Protein AF-N9MRH5-F1 (afdb_monomer)

Solvent-accessible surface area (backbone atoms only — not comparable to full-atom values): 7803 Å² total; per-residue (Å²): 132,83,89,49,40,86,80,66,67,34,73,56,88,46,48,65,59,28,62,75,56,42,43,81,44,76,80,53,96,90,40,71,46,80,38,64,43,68,59,41,46,47,48,41,29,52,35,47,44,67,45,66,67,60,61,74,88,74,32,66,39,55,54,52,47,53,48,48,46,63,72,39,88,61,49,63,61,53,35,68,70,40,58,68,67,59,35,54,48,49,20,52,51,50,48,55,51,70,65,40,91,58,34,67,59,47,44,57,74,74,29,61,97,75,43,42,62,56,29,51,52,45,49,50,49,47,49,65,57,70,75,76,79,128

Foldseek 3Di:
DDQDCVVLQFHQPLVVVQVVPWDWDDPDPRDIDTHGQPLSLLSRLLRSCVRVVDDPLPRPSLLVNLCCLQPPPCNLVSLLPDDPVSLVSLLVSLVVCCVDPCNVVSLDVNQPPPSSVSSVVSSVSSNVSPPDPD

Secondary structure (DSSP, 8-state):
----HHHHSS--TTHHHHHHTPEEEEEETTEEEEE--HHHHHHHHHHHHHHHT--GGG-HHHHHHHHHHHH-TTHHHHHHHS-HHHHHHHHHHHHHHHTSTTHHHHHHHH--TTTHHHHHHHHHHHHHT-----

Nearest PDB structures (foldseek):
  6ez4-assembly1_A  TM=4.753E-01  e=3.819E+00  Homo sapiens
  3qky-assembly1_A  TM=4.263E-01  e=3.442E+00  Rhodothermus marinus DSM 4252
  5efr-assembly1_A  TM=2.069E-01  e=3.819E+00  Rhodothermus marinus

Radius of gyration: 15.32 Å; Cα contacts (8 Å, |Δi|>4): 138; chains: 1; bounding box: 36×32×37 Å

pLDDT: mean 87.8, std 11.97, range [37.31, 98.0]

Sequence (134 aa):
MPTDEKILGFSNSWYLEAYKKKVEYKLGNNLIINTLMPEYFLATKFEAFHGRKEDPLYSKDLEDIITICLGRSALVEEVYNAPKELKDYLSDQFKKLTELTDFEIIMEDQCRFGSRERALQVIQAIIKQWPKAY

Mean predicted aligned error: 5.59 Å

Structure (mmCIF, N/CA/C/O backbone):
data_AF-N9MRH5-F1
#
_entry.id   AF-N9MRH5-F1
#
loop_
_atom_site.group_PDB
_atom_site.id
_atom_site.type_symbol
_atom_site.label_atom_id
_atom_site.label_alt_id
_atom_site.label_comp_id
_atom_site.label_asym_id
_atom_site.label_entity_id
_atom_site.label_seq_id
_atom_site.pdbx_PDB_ins_code
_atom_site.Cartn_x
_atom_site.Cartn_y
_atom_site.Cartn_z
_atom_site.occupancy
_atom_site.B_iso_or_equiv
_atom_site.auth_seq_id
_atom_site.auth_comp_id
_atom_site.auth_asym_id
_atom_site.auth_atom_id
_atom_site.pdbx_PDB_model_num
ATOM 1 N N . MET A 1 1 ? -0.502 -6.633 14.171 1.00 56.81 1 MET A N 1
ATOM 2 C CA . MET A 1 1 ? 0.959 -6.607 13.960 1.00 56.81 1 MET A CA 1
ATOM 3 C C . MET A 1 1 ? 1.605 -5.841 15.115 1.00 56.81 1 MET A C 1
ATOM 5 O O . MET A 1 1 ? 0.966 -4.906 15.598 1.00 56.81 1 MET A O 1
ATOM 9 N N . PRO A 1 2 ? 2.783 -6.256 15.616 1.00 60.00 2 PRO A N 1
ATOM 10 C CA . PRO A 1 2 ? 3.542 -5.484 16.605 1.00 60.00 2 PRO A CA 1
ATOM 11 C C . PRO A 1 2 ? 3.899 -4.099 16.049 1.00 60.00 2 PRO A C 1
ATOM 13 O O . PRO A 1 2 ? 4.130 -3.968 14.854 1.00 60.00 2 PRO A O 1
ATOM 16 N N . THR A 1 3 ? 3.909 -3.077 16.904 1.00 58.41 3 THR A N 1
ATOM 17 C CA . THR A 1 3 ? 4.238 -1.681 16.543 1.00 58.41 3 THR A CA 1
ATOM 18 C C . THR A 1 3 ? 5.691 -1.316 16.824 1.00 58.41 3 THR A C 1
ATOM 20 O O . THR A 1 3 ? 6.107 -0.198 16.547 1.00 58.41 3 THR A O 1
ATOM 23 N N . ASP A 1 4 ? 6.440 -2.221 17.449 1.00 64.94 4 ASP A N 1
ATOM 24 C CA . ASP A 1 4 ? 7.836 -1.998 17.798 1.00 64.94 4 ASP A CA 1
ATOM 25 C C . ASP A 1 4 ? 8.713 -2.293 16.576 1.00 64.94 4 ASP A C 1
ATOM 27 O O . ASP A 1 4 ? 8.740 -3.420 16.072 1.00 64.94 4 ASP A O 1
ATOM 31 N N . GLU A 1 5 ? 9.438 -1.278 16.113 1.00 65.50 5 GLU A N 1
ATOM 32 C CA . GLU A 1 5 ? 10.375 -1.369 14.991 1.00 65.50 5 GLU A CA 1
ATOM 33 C C . GLU A 1 5 ? 11.438 -2.450 15.215 1.00 65.50 5 GLU A C 1
ATOM 35 O O . GLU A 1 5 ? 11.875 -3.090 14.262 1.00 65.50 5 GLU A O 1
ATOM 40 N N . LYS A 1 6 ? 11.813 -2.727 16.473 1.00 62.16 6 LYS A N 1
ATOM 41 C CA . LYS A 1 6 ? 12.761 -3.798 16.815 1.00 62.16 6 LYS A CA 1
ATOM 42 C C . LYS A 1 6 ? 12.182 -5.189 16.585 1.00 62.16 6 LYS A C 1
ATOM 44 O O . LYS A 1 6 ? 12.938 -6.127 16.361 1.00 62.16 6 LYS A O 1
ATOM 49 N N . ILE A 1 7 ? 10.857 -5.324 16.655 1.00 69.31 7 ILE A N 1
ATOM 50 C CA . ILE A 1 7 ? 10.148 -6.578 16.382 1.00 69.31 7 ILE A CA 1
ATOM 51 C C . ILE A 1 7 ? 9.864 -6.710 14.881 1.00 69.31 7 ILE A C 1
ATOM 53 O O . ILE A 1 7 ? 9.915 -7.813 14.345 1.00 69.31 7 ILE A O 1
ATOM 57 N N . LEU A 1 8 ? 9.573 -5.599 14.197 1.00 65.25 8 LEU A N 1
ATOM 58 C CA . LEU A 1 8 ? 9.299 -5.585 12.758 1.00 65.25 8 LEU A CA 1
ATOM 59 C C . LEU A 1 8 ? 10.567 -5.662 11.893 1.00 65.25 8 LEU A C 1
ATOM 61 O O . LEU A 1 8 ? 10.502 -6.173 10.779 1.00 65.25 8 LEU A O 1
ATOM 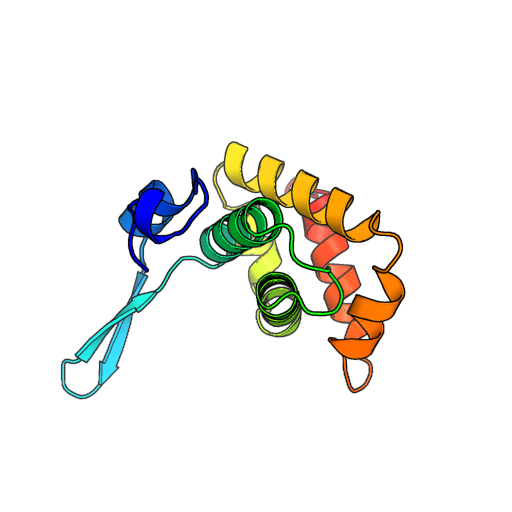65 N N . GLY A 1 9 ? 11.703 -5.161 12.387 1.00 64.56 9 GLY A N 1
ATOM 66 C CA . GLY A 1 9 ? 12.946 -5.026 11.622 1.00 64.56 9 GLY A CA 1
ATOM 67 C C . GLY A 1 9 ? 12.964 -3.829 10.661 1.00 64.56 9 GLY A C 1
ATOM 68 O O . GLY A 1 9 ? 13.918 -3.682 9.902 1.00 64.56 9 GLY A O 1
ATOM 69 N N . PHE A 1 10 ? 11.931 -2.978 10.683 1.00 65.50 10 PHE A N 1
ATOM 70 C CA . PHE A 1 10 ? 11.804 -1.763 9.874 1.00 65.50 10 PHE A CA 1
ATOM 71 C C . PHE A 1 10 ? 10.875 -0.738 10.546 1.00 65.50 10 PHE A C 1
ATOM 73 O O . PHE A 1 10 ? 10.036 -1.097 11.377 1.00 65.50 10 PHE A O 1
ATOM 80 N N . SER A 1 11 ? 11.017 0.536 10.172 1.00 68.62 11 SER A N 1
ATOM 81 C CA . SER A 1 11 ? 10.138 1.623 10.617 1.00 68.62 11 SER A CA 1
ATOM 82 C C . SER A 1 11 ? 8.837 1.640 9.818 1.00 68.62 11 SER A C 1
ATOM 84 O O . SER A 1 11 ? 8.872 1.498 8.595 1.00 68.62 11 SER A O 1
ATOM 86 N N . ASN A 1 12 ? 7.703 1.857 10.489 1.00 74.88 12 ASN A N 1
ATOM 87 C CA . ASN A 1 12 ? 6.409 2.010 9.826 1.00 74.88 12 ASN A CA 1
ATOM 88 C C . ASN A 1 12 ? 5.681 3.269 10.312 1.00 74.88 12 ASN A C 1
ATOM 90 O O . ASN A 1 12 ? 4.963 3.241 11.317 1.00 74.88 12 ASN A O 1
ATOM 94 N N . SER A 1 13 ? 5.886 4.381 9.608 1.00 79.88 13 SER A N 1
ATOM 95 C CA . SER A 1 13 ? 5.346 5.695 9.970 1.00 79.88 13 SER A CA 1
ATOM 96 C C . SER A 1 13 ? 3.818 5.720 9.903 1.00 79.88 13 SER A C 1
ATOM 98 O O . SER A 1 13 ? 3.167 6.478 10.624 1.00 79.88 13 SER A O 1
ATOM 100 N N . TRP A 1 14 ? 3.226 4.863 9.069 1.00 85.19 14 TRP A N 1
ATOM 101 C CA . TRP A 1 14 ? 1.783 4.836 8.846 1.00 85.19 14 TRP A CA 1
ATOM 102 C C . TRP A 1 14 ? 1.027 3.992 9.867 1.00 85.19 14 TRP A C 1
ATOM 104 O O . TRP A 1 14 ? -0.166 4.217 10.075 1.00 85.19 14 TRP A O 1
ATOM 114 N N . TYR A 1 15 ? 1.694 3.055 10.542 1.00 76.50 15 TYR A N 1
ATOM 115 C CA . TYR A 1 15 ? 1.030 2.070 11.392 1.00 76.50 15 TYR A CA 1
ATOM 116 C C . TYR A 1 15 ? 0.335 2.688 12.613 1.00 76.50 15 TYR A C 1
ATOM 118 O O . TYR A 1 15 ? -0.738 2.230 13.009 1.00 76.50 15 TYR A O 1
ATOM 126 N N . LEU A 1 16 ? 0.903 3.740 13.213 1.00 79.50 16 LEU A N 1
ATOM 127 C CA . LEU A 1 16 ? 0.286 4.403 14.367 1.00 79.50 16 LEU A CA 1
ATOM 128 C C . LEU A 1 16 ? -1.061 5.037 13.993 1.00 79.50 16 LEU A C 1
ATOM 130 O O . LEU A 1 16 ? -2.056 4.863 14.698 1.00 79.50 16 LEU A O 1
ATOM 134 N N . GLU A 1 17 ? -1.104 5.743 12.865 1.00 81.75 17 GLU A N 1
ATOM 135 C CA . GLU A 1 17 ? -2.333 6.343 12.341 1.00 81.75 17 GLU A CA 1
ATOM 136 C C . GLU A 1 17 ? -3.311 5.272 11.844 1.00 81.75 17 GLU A C 1
ATOM 138 O O . GLU A 1 17 ? -4.508 5.349 12.126 1.00 81.75 17 GLU A O 1
ATOM 143 N N . ALA A 1 18 ? -2.798 4.217 11.206 1.00 80.75 18 ALA A N 1
ATOM 144 C CA . ALA A 1 18 ? -3.570 3.051 10.792 1.00 80.75 18 ALA A CA 1
ATOM 145 C C . ALA A 1 18 ? -4.276 2.383 11.986 1.00 80.75 18 ALA A C 1
ATOM 147 O O . ALA A 1 18 ? -5.450 2.025 11.906 1.00 80.75 18 ALA A O 1
ATOM 148 N N . TYR A 1 19 ? -3.583 2.265 13.123 1.00 80.69 19 TYR A N 1
ATOM 149 C CA . TYR A 1 19 ? -4.130 1.695 14.350 1.00 80.69 19 TYR A CA 1
ATOM 150 C C . TYR A 1 19 ? -5.214 2.581 14.975 1.00 80.69 19 TYR A C 1
ATOM 152 O O . TYR A 1 19 ? -6.235 2.065 15.430 1.00 80.69 19 TYR A O 1
ATOM 160 N N . LYS A 1 20 ? -5.035 3.908 14.982 1.00 84.12 20 LYS A N 1
ATOM 161 C CA . LYS A 1 20 ? -6.059 4.845 15.483 1.00 84.12 20 LYS A CA 1
ATOM 162 C C . LYS A 1 20 ? -7.331 4.815 14.638 1.00 84.12 20 LYS A C 1
ATOM 164 O O . LYS A 1 20 ? -8.419 4.971 15.180 1.00 84.12 20 LYS A O 1
ATOM 169 N N . LYS A 1 21 ? -7.189 4.611 13.327 1.00 82.75 21 LYS A N 1
ATOM 170 C CA . LYS A 1 21 ? -8.294 4.582 12.361 1.00 82.75 21 LYS A CA 1
ATOM 171 C C . LYS A 1 21 ? -8.738 3.167 11.983 1.00 82.75 21 LYS A C 1
ATOM 173 O O . LYS A 1 21 ? -9.359 2.973 10.941 1.00 82.75 21 LYS A O 1
ATOM 178 N N . LYS A 1 22 ? -8.407 2.169 12.804 1.00 84.19 22 LYS A N 1
ATOM 179 C CA . LYS A 1 22 ? -8.841 0.787 12.587 1.00 84.19 22 LYS A CA 1
ATOM 180 C C . LYS A 1 22 ? -10.369 0.702 12.525 1.00 84.19 22 LYS A C 1
ATOM 182 O O . LYS A 1 22 ? -11.072 1.388 13.265 1.00 84.19 22 LYS A O 1
ATOM 187 N N . VAL A 1 23 ? -10.870 -0.173 11.665 1.00 85.81 23 VAL A N 1
ATOM 188 C CA . VAL A 1 23 ? -12.298 -0.442 11.500 1.00 85.81 23 VAL A CA 1
ATOM 189 C C . VAL A 1 23 ? -12.637 -1.737 12.222 1.00 85.81 23 VAL A C 1
ATOM 191 O O . VAL A 1 23 ? -12.029 -2.781 11.970 1.00 85.81 23 VAL A O 1
ATOM 194 N N . GLU A 1 24 ? -13.616 -1.672 13.119 1.00 90.31 24 GLU A N 1
ATOM 195 C CA . GLU A 1 24 ? -14.151 -2.851 13.792 1.00 90.31 24 GLU A CA 1
ATOM 196 C C . GLU A 1 24 ? -15.058 -3.641 12.846 1.00 90.31 24 GLU A C 1
ATOM 198 O O . GLU A 1 24 ? -15.997 -3.102 12.258 1.00 90.31 24 GLU A O 1
ATOM 203 N N . TYR A 1 25 ? -14.797 -4.939 12.724 1.00 89.31 25 TYR A N 1
ATOM 204 C CA . TYR A 1 25 ? -15.592 -5.855 11.919 1.00 89.31 25 TYR A CA 1
ATOM 205 C C . TYR A 1 25 ? -16.135 -6.990 12.787 1.00 89.31 25 TYR A C 1
ATOM 207 O O . TYR A 1 25 ? -15.393 -7.644 13.522 1.00 89.31 25 TYR A O 1
ATOM 215 N N . LYS A 1 26 ? -17.448 -7.227 12.711 1.00 92.00 26 LYS A N 1
ATOM 216 C CA . LYS A 1 26 ? -18.140 -8.263 13.489 1.00 92.00 26 LYS A CA 1
ATOM 217 C C . LYS A 1 26 ? -18.176 -9.564 12.691 1.00 92.00 26 LYS A C 1
ATOM 219 O O . LYS A 1 26 ? -18.850 -9.630 11.670 1.00 92.00 26 LYS A O 1
ATOM 224 N N . LEU A 1 27 ? -17.498 -10.602 13.181 1.00 88.19 27 LEU A N 1
ATOM 225 C CA . LEU A 1 27 ? -17.446 -11.927 12.541 1.00 88.19 27 LEU A CA 1
ATOM 226 C C . LEU A 1 27 ? -18.600 -12.862 12.955 1.00 88.19 27 LEU A C 1
ATOM 228 O O . LEU A 1 27 ? -18.685 -13.985 12.467 1.00 88.19 27 LEU A O 1
ATOM 232 N N . G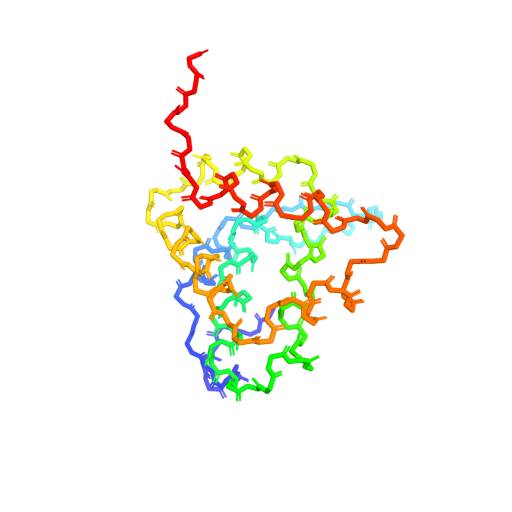LY A 1 28 ? -19.486 -12.414 13.852 1.00 88.06 28 GLY A N 1
ATOM 233 C CA . GLY A 1 28 ? -20.512 -13.247 14.494 1.00 88.06 28 GLY A CA 1
ATOM 234 C C . GLY A 1 28 ? -20.078 -13.734 15.881 1.00 88.06 28 GLY A C 1
ATOM 235 O O . GLY A 1 28 ? -18.941 -13.519 16.288 1.00 88.06 28 GLY A O 1
ATOM 236 N N . ASN A 1 29 ? -20.989 -14.343 16.649 1.00 87.69 29 ASN A N 1
ATOM 237 C CA . ASN A 1 29 ? -20.729 -14.847 18.012 1.00 87.69 29 ASN A CA 1
ATOM 238 C C . ASN A 1 29 ? -20.097 -13.814 18.971 1.00 87.69 29 ASN A C 1
ATOM 240 O O . ASN A 1 29 ? -19.233 -14.155 19.774 1.00 87.69 29 ASN A O 1
ATOM 244 N N . ASN A 1 30 ? -20.498 -12.541 18.865 1.00 89.06 30 ASN A N 1
ATOM 245 C CA . ASN A 1 30 ? -19.897 -11.405 19.583 1.00 89.06 30 ASN A CA 1
ATOM 246 C C . ASN A 1 30 ? -18.380 -11.221 19.364 1.00 89.06 30 ASN A C 1
ATOM 248 O O . ASN A 1 30 ? -17.748 -10.451 20.084 1.00 89.06 30 ASN A O 1
ATOM 252 N N . LEU A 1 31 ? -17.795 -11.869 18.352 1.00 94.06 31 LEU A N 1
ATOM 253 C CA . LEU A 1 31 ? -16.400 -11.687 17.984 1.00 94.06 31 LEU A CA 1
ATOM 254 C C . LEU A 1 31 ? -16.245 -10.431 17.124 1.00 94.06 31 LEU A C 1
ATOM 256 O O . LEU A 1 31 ? -16.833 -10.311 16.043 1.00 94.06 31 LEU A O 1
ATOM 260 N N . ILE A 1 32 ? -15.421 -9.510 17.613 1.00 91.69 32 ILE A N 1
ATOM 261 C CA . ILE A 1 32 ? -15.045 -8.278 16.926 1.00 91.69 32 ILE A CA 1
ATOM 262 C C . ILE A 1 32 ? -13.559 -8.367 16.601 1.00 91.69 32 ILE A C 1
ATOM 264 O O . ILE A 1 32 ? -12.738 -8.609 17.486 1.00 91.69 32 ILE A O 1
ATOM 268 N N . ILE A 1 33 ? -13.216 -8.160 15.334 1.00 91.19 33 ILE A N 1
ATOM 269 C CA . ILE A 1 33 ? -11.833 -7.997 14.891 1.00 91.19 33 ILE A CA 1
ATOM 270 C C . ILE A 1 33 ? -11.583 -6.549 14.495 1.00 91.19 33 ILE A C 1
ATOM 272 O O . ILE A 1 33 ? -12.499 -5.824 14.117 1.00 91.19 33 ILE A O 1
ATOM 276 N N . ASN A 1 34 ? -10.320 -6.146 14.546 1.00 88.44 34 ASN A N 1
ATOM 277 C CA . ASN A 1 34 ? -9.882 -4.865 14.016 1.00 88.44 34 ASN A CA 1
ATOM 278 C C . ASN A 1 34 ? -9.245 -5.081 12.649 1.00 88.44 34 ASN A C 1
ATOM 280 O O . ASN A 1 34 ? -8.360 -5.923 12.500 1.00 88.44 34 ASN A O 1
ATOM 284 N N . THR A 1 35 ? -9.670 -4.288 11.677 1.00 87.62 35 THR A N 1
ATOM 285 C CA . THR A 1 35 ? -9.120 -4.269 10.323 1.00 87.62 35 THR A CA 1
ATOM 286 C C . THR A 1 35 ? -8.504 -2.905 10.046 1.00 87.62 35 THR A C 1
ATOM 288 O O . THR A 1 35 ? -8.928 -1.894 10.606 1.00 87.62 35 THR A O 1
ATOM 291 N N . LEU A 1 36 ? -7.459 -2.872 9.225 1.00 89.06 36 LEU A N 1
ATOM 292 C CA . LEU A 1 36 ? -6.881 -1.613 8.771 1.00 89.06 36 LEU A CA 1
ATOM 293 C C . LEU A 1 36 ? -7.709 -1.059 7.616 1.00 89.06 36 LEU A C 1
ATOM 295 O O . LEU A 1 36 ? -8.212 -1.824 6.791 1.00 89.06 36 LEU A O 1
ATOM 299 N N . MET A 1 37 ? -7.805 0.268 7.538 1.00 92.06 37 MET A N 1
ATOM 300 C CA . MET A 1 37 ? -8.319 0.897 6.326 1.00 92.06 37 MET A CA 1
ATOM 301 C C . MET A 1 37 ? -7.376 0.584 5.147 1.00 92.06 37 MET A C 1
ATOM 303 O O . MET A 1 37 ? -6.155 0.563 5.343 1.00 92.06 37 MET A O 1
ATOM 307 N N . PRO A 1 38 ? -7.906 0.320 3.945 1.00 94.00 38 PRO A N 1
ATOM 308 C CA . PRO A 1 38 ? -7.139 -0.161 2.792 1.00 94.00 38 PRO A CA 1
ATOM 309 C C . PRO A 1 38 ? -5.947 0.715 2.404 1.00 94.00 38 PRO A C 1
ATOM 311 O O . PRO A 1 38 ? -4.865 0.202 2.136 1.00 94.00 38 PRO A O 1
ATOM 314 N N . GLU A 1 39 ? -6.114 2.034 2.413 1.00 94.94 39 GLU A N 1
ATOM 315 C CA . GLU A 1 39 ? -5.067 2.998 2.080 1.00 94.94 39 GLU A CA 1
ATOM 316 C C . GLU A 1 39 ? -3.905 2.951 3.083 1.00 94.94 39 GLU A C 1
ATOM 318 O O . GLU A 1 39 ? -2.736 3.014 2.704 1.00 94.94 39 GLU A O 1
ATOM 323 N N . TYR A 1 40 ? -4.211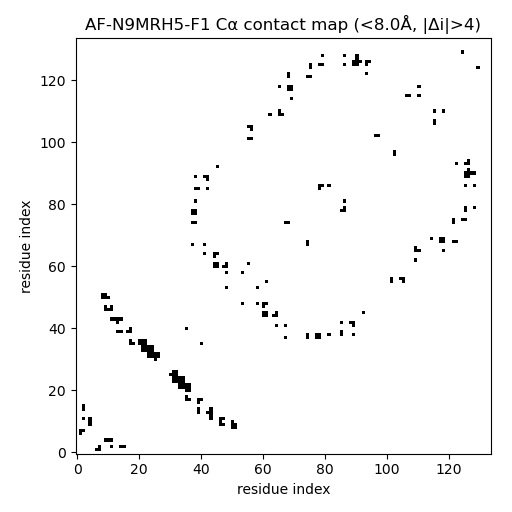 2.753 4.365 1.00 93.94 40 TYR A N 1
ATOM 324 C CA . TYR A 1 40 ? -3.197 2.590 5.399 1.00 93.94 40 TYR A CA 1
ATOM 325 C C . TYR A 1 40 ? -2.548 1.210 5.324 1.00 93.94 40 TYR A C 1
ATOM 327 O O . TYR A 1 40 ? -1.340 1.098 5.510 1.00 93.94 40 TYR A O 1
ATOM 335 N N . PHE A 1 41 ? -3.319 0.166 5.008 1.00 93.81 41 PHE A N 1
ATOM 336 C CA . PHE A 1 41 ? -2.771 -1.164 4.759 1.00 93.81 41 PHE A CA 1
ATOM 337 C C . PHE A 1 41 ? -1.735 -1.127 3.628 1.00 93.81 41 PHE A C 1
ATOM 339 O O . PHE A 1 41 ? -0.604 -1.564 3.837 1.00 93.81 41 PHE A O 1
ATOM 346 N N . LEU A 1 42 ? -2.065 -0.521 2.481 1.00 96.12 42 LEU A N 1
ATOM 347 C CA . LEU A 1 42 ? -1.121 -0.347 1.374 1.00 96.12 42 LEU A CA 1
ATOM 348 C C . LEU A 1 42 ? 0.150 0.380 1.811 1.00 96.12 42 LEU A C 1
ATOM 350 O O . LEU A 1 42 ? 1.250 -0.084 1.524 1.00 96.12 42 LEU A O 1
ATOM 354 N N . ALA A 1 43 ? 0.019 1.487 2.542 1.00 95.12 43 ALA A N 1
ATOM 355 C CA . ALA A 1 43 ? 1.184 2.248 2.971 1.00 95.12 43 ALA A CA 1
ATOM 356 C C . ALA A 1 43 ? 2.078 1.443 3.918 1.00 95.12 43 ALA A C 1
ATOM 358 O O . ALA A 1 43 ? 3.296 1.414 3.752 1.00 95.12 43 ALA A O 1
ATOM 359 N N . THR A 1 44 ? 1.466 0.699 4.845 1.00 92.62 44 THR A N 1
ATOM 360 C CA . THR A 1 44 ? 2.217 -0.176 5.747 1.00 92.62 44 THR A CA 1
ATOM 361 C C . THR A 1 44 ? 2.945 -1.296 4.999 1.00 92.62 44 THR A C 1
ATOM 363 O O . THR A 1 44 ? 4.048 -1.672 5.396 1.00 92.62 44 THR A O 1
ATOM 366 N N . LYS A 1 45 ? 2.361 -1.802 3.905 1.00 94.19 45 LYS A N 1
ATOM 367 C CA . LYS A 1 45 ? 2.963 -2.826 3.046 1.00 94.19 45 LYS A CA 1
ATOM 368 C C . LYS A 1 45 ? 4.115 -2.286 2.210 1.00 94.19 45 LYS A C 1
ATOM 370 O O . LYS A 1 45 ? 5.140 -2.951 2.122 1.00 94.19 45 LYS A O 1
ATOM 375 N N . PHE A 1 46 ? 4.005 -1.067 1.686 1.00 96.00 46 PHE A N 1
ATOM 376 C CA . PHE A 1 46 ? 5.130 -0.420 1.012 1.00 96.00 46 PHE A CA 1
ATOM 377 C C . PHE A 1 46 ? 6.314 -0.200 1.958 1.00 96.00 46 PHE A C 1
ATOM 379 O O . PHE A 1 46 ? 7.442 -0.522 1.596 1.00 96.00 46 PHE A O 1
ATOM 386 N N . GLU A 1 47 ? 6.088 0.276 3.186 1.00 93.00 47 GLU A N 1
ATOM 387 C CA . GLU A 1 47 ? 7.180 0.413 4.164 1.00 93.00 47 GLU A CA 1
ATOM 388 C C . GLU A 1 47 ? 7.819 -0.936 4.519 1.00 93.00 47 GLU A C 1
ATOM 390 O O . GLU A 1 47 ? 9.040 -1.019 4.636 1.00 93.00 47 GLU A O 1
ATOM 395 N N . ALA A 1 48 ? 7.021 -2.003 4.628 1.00 91.19 48 ALA A N 1
ATOM 396 C CA . ALA A 1 48 ? 7.537 -3.351 4.850 1.00 91.19 48 ALA A CA 1
ATOM 397 C C . ALA A 1 48 ? 8.393 -3.850 3.676 1.00 91.19 48 ALA A C 1
ATOM 399 O O . ALA A 1 48 ? 9.503 -4.329 3.905 1.00 91.19 48 ALA A O 1
ATOM 400 N N . PHE A 1 49 ? 7.928 -3.664 2.439 1.00 93.62 49 PHE A N 1
ATOM 401 C CA . PHE A 1 49 ? 8.676 -4.008 1.230 1.00 9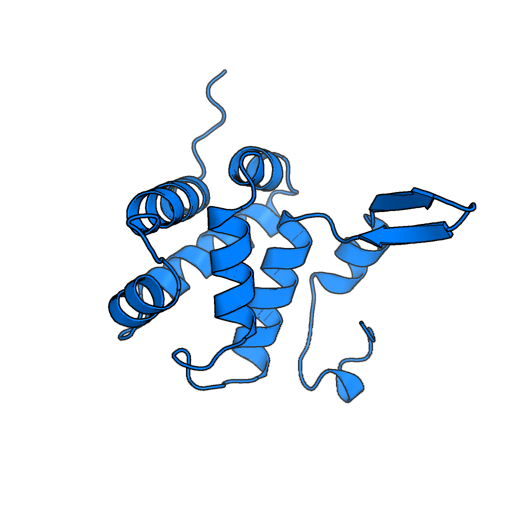3.62 49 PHE A CA 1
ATOM 402 C C . PHE A 1 49 ? 10.051 -3.320 1.203 1.00 93.62 49 PHE A C 1
ATOM 404 O O . PHE A 1 49 ? 11.083 -3.983 1.075 1.00 93.62 49 PHE A O 1
ATOM 411 N N . HIS A 1 50 ? 10.084 -2.002 1.426 1.00 92.06 50 HIS A N 1
ATOM 412 C CA . HIS A 1 50 ? 11.334 -1.231 1.449 1.00 92.06 50 HIS A CA 1
ATOM 413 C C . HIS A 1 50 ? 12.240 -1.582 2.624 1.00 92.06 50 HIS A C 1
ATOM 415 O O . HIS A 1 50 ? 13.465 -1.572 2.493 1.00 92.06 50 HIS A O 1
ATOM 421 N N . GLY A 1 51 ? 11.645 -1.869 3.780 1.00 88.62 51 GLY A N 1
ATOM 422 C CA . GLY A 1 51 ? 12.364 -2.201 5.001 1.00 88.62 51 GLY A CA 1
ATOM 423 C C . GLY A 1 51 ? 13.041 -3.566 4.938 1.00 88.62 51 GLY A C 1
ATOM 424 O O . GLY A 1 51 ? 14.201 -3.691 5.328 1.00 88.62 51 GLY A O 1
ATOM 425 N N . ARG A 1 52 ? 12.338 -4.575 4.410 1.00 88.19 52 ARG A N 1
ATOM 426 C CA . ARG A 1 52 ? 12.851 -5.947 4.303 1.00 88.19 52 ARG A CA 1
ATOM 427 C C . ARG A 1 52 ? 13.940 -6.091 3.244 1.00 88.19 52 ARG A C 1
ATOM 429 O O . ARG A 1 52 ? 14.803 -6.949 3.406 1.00 88.19 52 ARG A O 1
ATOM 436 N N . LYS A 1 53 ? 13.936 -5.240 2.204 1.00 84.62 53 LYS A N 1
ATOM 437 C CA . LYS A 1 53 ? 14.907 -5.277 1.088 1.00 84.62 53 LYS A CA 1
ATOM 438 C C . LYS A 1 53 ? 15.021 -6.671 0.457 1.00 84.62 53 LYS A C 1
ATOM 440 O O . LYS A 1 53 ? 16.106 -7.110 0.078 1.00 84.62 53 LYS A O 1
ATOM 445 N N . GLU A 1 54 ? 13.895 -7.371 0.401 1.00 87.56 54 GLU A N 1
ATOM 446 C CA . GLU A 1 54 ? 13.775 -8.675 -0.241 1.00 87.56 54 GLU A CA 1
ATOM 447 C C . GLU A 1 54 ? 13.753 -8.515 -1.763 1.00 87.56 54 GLU A C 1
ATOM 449 O O . GLU A 1 54 ? 13.431 -7.445 -2.285 1.00 87.56 54 GLU A O 1
ATOM 454 N N . ASP A 1 55 ? 14.087 -9.593 -2.470 1.00 92.19 55 ASP A N 1
ATOM 455 C CA . ASP A 1 55 ? 13.924 -9.659 -3.919 1.00 92.19 55 ASP A CA 1
ATOM 456 C C . ASP A 1 55 ? 12.447 -9.376 -4.283 1.00 92.19 55 ASP A C 1
ATOM 458 O O . ASP A 1 55 ? 11.555 -10.074 -3.776 1.00 92.19 55 ASP A O 1
ATOM 462 N N . PRO A 1 56 ? 12.165 -8.364 -5.130 1.00 93.19 56 PRO A N 1
ATOM 463 C CA . PRO A 1 56 ? 10.807 -8.013 -5.532 1.00 93.19 56 PRO A CA 1
ATOM 464 C C . PRO A 1 56 ? 9.992 -9.188 -6.081 1.00 93.19 56 PRO A C 1
ATOM 466 O O . PRO A 1 56 ? 8.796 -9.263 -5.806 1.00 93.19 56 PRO A O 1
ATOM 469 N N . LEU A 1 57 ? 10.621 -10.135 -6.786 1.00 93.00 57 LEU A N 1
ATOM 470 C CA . LEU A 1 57 ? 9.939 -11.296 -7.368 1.00 93.00 57 LEU A CA 1
ATOM 471 C C . LEU A 1 57 ? 9.355 -12.249 -6.316 1.00 93.00 57 LEU A C 1
ATOM 473 O O . LEU A 1 57 ? 8.430 -13.000 -6.613 1.00 93.00 57 LEU A O 1
ATOM 477 N N . TYR A 1 58 ? 9.870 -12.215 -5.086 1.00 91.75 58 TYR A N 1
ATOM 478 C CA . TYR A 1 58 ? 9.430 -13.084 -3.990 1.00 91.75 58 TYR A CA 1
ATOM 479 C C . TYR A 1 58 ? 8.790 -12.306 -2.833 1.00 91.75 58 TYR A C 1
ATOM 481 O O . TYR A 1 58 ? 8.493 -12.886 -1.784 1.00 91.75 58 TYR A O 1
ATOM 489 N N . SER A 1 59 ? 8.568 -10.999 -3.001 1.00 94.25 59 SER A N 1
ATOM 490 C CA . SER A 1 59 ? 8.070 -10.153 -1.924 1.00 94.25 59 SER A CA 1
ATOM 491 C C . SER A 1 59 ? 6.591 -10.405 -1.636 1.00 94.25 59 SER A C 1
ATOM 493 O O . SER A 1 59 ? 5.703 -10.073 -2.424 1.00 94.25 59 SER A O 1
ATOM 495 N N . LYS A 1 60 ? 6.315 -10.895 -0.425 1.00 93.50 60 LYS A N 1
ATOM 496 C CA . LYS A 1 60 ? 4.944 -11.057 0.079 1.00 93.50 60 LYS A CA 1
ATOM 497 C C . LYS A 1 60 ? 4.195 -9.741 0.249 1.00 93.50 60 LYS A C 1
ATOM 499 O O . LYS A 1 60 ? 2.972 -9.723 0.171 1.00 93.50 60 LYS A O 1
ATOM 504 N N . ASP A 1 61 ? 4.904 -8.636 0.462 1.00 94.81 61 ASP A N 1
ATOM 505 C CA . ASP A 1 61 ? 4.245 -7.336 0.560 1.00 94.81 61 ASP A CA 1
ATOM 506 C C . ASP A 1 61 ? 3.792 -6.826 -0.815 1.00 94.81 61 ASP A C 1
ATOM 508 O O . ASP A 1 61 ? 2.719 -6.230 -0.899 1.00 94.81 61 ASP A O 1
ATOM 512 N N . LEU A 1 62 ? 4.543 -7.105 -1.891 1.00 95.12 62 LEU A N 1
ATOM 513 C CA . LEU A 1 62 ? 4.102 -6.793 -3.255 1.00 95.12 62 LEU A CA 1
ATOM 514 C C . LEU A 1 62 ? 2.900 -7.647 -3.677 1.00 95.12 62 LEU A C 1
ATOM 516 O O . LEU A 1 62 ? 1.951 -7.101 -4.238 1.00 95.12 62 LEU A O 1
ATOM 520 N N . GLU A 1 63 ? 2.893 -8.942 -3.345 1.00 95.00 63 GLU A N 1
ATOM 521 C CA . GLU A 1 63 ? 1.724 -9.819 -3.537 1.00 95.00 63 GLU A CA 1
ATOM 522 C C . GLU A 1 63 ? 0.470 -9.228 -2.866 1.00 95.00 63 GLU A C 1
ATOM 524 O O . GLU A 1 63 ? -0.577 -9.090 -3.505 1.00 95.00 63 GLU A O 1
ATOM 529 N N . ASP A 1 64 ? 0.579 -8.793 -1.606 1.00 95.44 64 ASP A N 1
ATOM 530 C CA . ASP A 1 64 ? -0.530 -8.163 -0.880 1.00 95.44 64 ASP A CA 1
ATOM 531 C C . ASP A 1 64 ? -0.987 -6.843 -1.533 1.00 95.44 64 ASP A C 1
ATOM 533 O O . ASP A 1 64 ? -2.190 -6.596 -1.663 1.00 95.44 64 ASP A O 1
ATOM 537 N N . ILE A 1 65 ? -0.049 -5.992 -1.969 1.00 96.69 65 ILE A N 1
ATOM 538 C CA . ILE A 1 65 ? -0.351 -4.716 -2.640 1.00 96.69 65 ILE A CA 1
ATOM 539 C C . ILE A 1 65 ? -1.148 -4.960 -3.926 1.00 96.69 65 ILE A C 1
ATOM 541 O O . ILE A 1 65 ? -2.218 -4.371 -4.111 1.00 96.69 65 ILE A O 1
ATOM 545 N N . ILE A 1 66 ? -0.670 -5.858 -4.792 1.00 95.94 66 ILE A N 1
ATOM 546 C CA . ILE A 1 66 ? -1.340 -6.183 -6.057 1.00 95.94 66 ILE A CA 1
ATOM 547 C C . ILE A 1 66 ? -2.692 -6.857 -5.799 1.00 95.94 66 ILE A C 1
ATOM 549 O O . ILE A 1 66 ? -3.685 -6.518 -6.450 1.00 95.94 66 ILE A O 1
ATOM 553 N N . THR A 1 67 ? -2.777 -7.737 -4.799 1.00 94.69 67 THR A N 1
ATOM 554 C CA . THR A 1 67 ? -4.031 -8.394 -4.401 1.00 94.69 67 THR A CA 1
ATOM 555 C C . THR A 1 67 ? -5.107 -7.378 -4.023 1.00 94.69 67 THR A C 1
ATOM 557 O O . THR A 1 67 ? -6.256 -7.504 -4.454 1.00 94.69 67 THR A O 1
ATOM 560 N N . ILE A 1 68 ? -4.756 -6.332 -3.272 1.00 95.25 68 ILE A N 1
ATOM 561 C CA . ILE A 1 68 ? -5.701 -5.268 -2.916 1.00 95.25 68 ILE A CA 1
ATOM 562 C C . ILE A 1 68 ? -6.119 -4.453 -4.146 1.00 95.25 68 ILE A C 1
ATOM 564 O O . ILE A 1 68 ? -7.314 -4.188 -4.308 1.00 95.25 68 ILE A O 1
ATOM 568 N N . CYS A 1 69 ? -5.188 -4.126 -5.050 1.00 95.06 69 CYS A N 1
ATOM 569 C CA . CYS A 1 69 ? -5.508 -3.457 -6.317 1.00 95.06 69 CYS A CA 1
ATOM 570 C C . CYS A 1 69 ? -6.498 -4.261 -7.177 1.00 95.06 69 CYS A C 1
ATOM 572 O O . CYS A 1 69 ? -7.358 -3.684 -7.844 1.00 95.06 69 CYS A O 1
ATOM 574 N N . LEU A 1 70 ? -6.411 -5.591 -7.148 1.00 92.94 70 LEU A N 1
ATOM 575 C CA . LEU A 1 70 ? -7.317 -6.476 -7.877 1.00 92.94 70 LEU A CA 1
ATOM 576 C C . LEU A 1 70 ? -8.671 -6.638 -7.176 1.00 92.94 70 LEU A C 1
ATOM 578 O O . LEU A 1 70 ? -9.725 -6.535 -7.810 1.00 92.94 70 LEU A O 1
ATOM 582 N N . GLY A 1 71 ? -8.648 -6.904 -5.872 1.00 90.69 71 GLY A N 1
ATOM 583 C CA . GLY A 1 71 ? -9.809 -7.372 -5.118 1.00 90.69 71 GLY A CA 1
ATOM 584 C C . GLY A 1 71 ? -10.752 -6.272 -4.641 1.00 90.69 71 GLY A C 1
ATOM 585 O O . GLY A 1 71 ? -11.926 -6.549 -4.390 1.00 90.69 71 GLY A O 1
ATOM 586 N N . ARG A 1 72 ? -10.285 -5.022 -4.526 1.00 93.25 72 ARG A N 1
ATOM 587 C CA . ARG A 1 72 ? -11.060 -3.949 -3.895 1.00 93.25 72 ARG A CA 1
ATOM 588 C C . ARG A 1 72 ? -11.522 -2.886 -4.887 1.00 93.25 72 ARG A C 1
ATOM 590 O O . ARG A 1 72 ? -10.780 -1.982 -5.249 1.00 93.25 72 ARG A O 1
ATOM 597 N N . SER A 1 73 ? -12.792 -2.957 -5.284 1.00 91.88 73 SER A N 1
ATOM 598 C CA . SER A 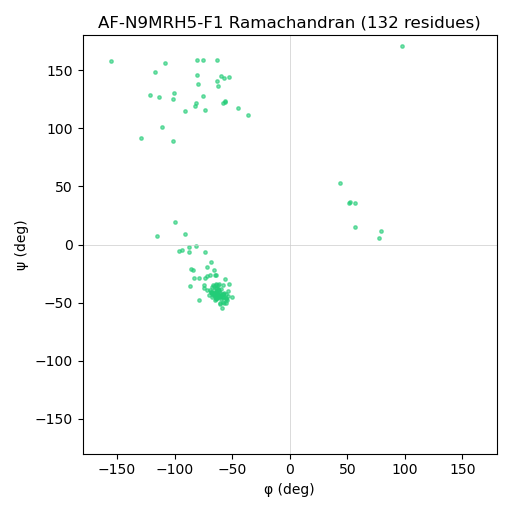1 73 ? -13.397 -2.010 -6.235 1.00 91.88 73 SER A CA 1
ATOM 599 C C . SER A 1 73 ? -13.401 -0.554 -5.752 1.00 91.88 73 SER A C 1
ATOM 601 O O . SER A 1 73 ? -13.229 0.345 -6.568 1.00 91.88 73 SER A O 1
ATOM 603 N N . ALA A 1 74 ? -13.558 -0.319 -4.446 1.00 94.69 74 ALA A N 1
ATOM 604 C CA . ALA A 1 74 ? -13.594 1.022 -3.852 1.00 94.69 74 ALA A CA 1
ATOM 605 C C . ALA A 1 74 ? -12.203 1.647 -3.618 1.00 94.69 74 ALA A C 1
ATOM 607 O O . ALA A 1 74 ? -12.116 2.787 -3.168 1.00 94.69 74 ALA A O 1
ATOM 608 N N . LEU A 1 75 ? -11.112 0.936 -3.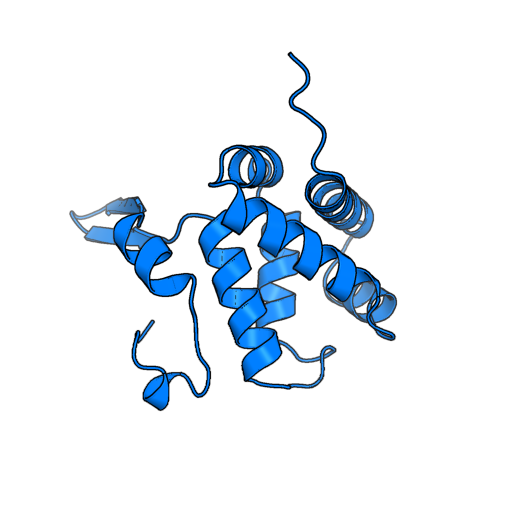934 1.00 95.94 75 LEU A N 1
ATOM 609 C CA . LEU A 1 75 ? -9.767 1.319 -3.499 1.00 95.94 75 LEU A CA 1
ATOM 610 C C . LEU A 1 75 ? -9.349 2.718 -3.958 1.00 95.94 75 LEU A C 1
ATOM 612 O O . LEU A 1 75 ? -8.766 3.476 -3.188 1.00 95.94 75 LEU A O 1
ATOM 616 N N . VAL A 1 76 ? -9.638 3.065 -5.214 1.00 95.50 76 VAL A N 1
ATOM 617 C CA . VAL A 1 76 ? -9.266 4.375 -5.769 1.00 95.50 76 VAL A CA 1
ATOM 618 C C . VAL A 1 76 ? -9.958 5.500 -4.997 1.00 95.50 76 VAL A C 1
ATOM 620 O O . VAL A 1 76 ? -9.311 6.479 -4.632 1.00 95.50 76 VAL A O 1
ATOM 623 N N . GLU A 1 77 ? -11.250 5.348 -4.702 1.00 94.62 77 GLU A N 1
ATOM 624 C CA . GLU A 1 77 ? -12.020 6.333 -3.939 1.00 94.62 77 GLU A CA 1
ATOM 625 C C . GLU A 1 77 ? -11.500 6.470 -2.502 1.00 94.62 77 GLU A C 1
ATOM 627 O O . GLU A 1 77 ? -11.341 7.584 -2.000 1.00 94.62 77 GLU A O 1
ATOM 632 N N . GLU A 1 78 ? -11.177 5.353 -1.853 1.00 95.00 78 GLU A N 1
ATOM 633 C CA . GLU A 1 78 ? -10.644 5.337 -0.488 1.00 95.00 78 GLU A CA 1
ATOM 634 C C . GLU A 1 78 ? -9.292 6.045 -0.402 1.00 95.00 78 GLU A C 1
ATOM 636 O O . GLU A 1 78 ? -9.106 6.928 0.434 1.00 95.00 78 GLU A O 1
ATOM 641 N N . VAL A 1 79 ? -8.381 5.762 -1.338 1.00 95.50 79 VAL A N 1
ATOM 642 C CA . VAL A 1 79 ? -7.098 6.470 -1.435 1.00 95.50 79 VAL A CA 1
ATOM 643 C C . VAL A 1 79 ? -7.306 7.962 -1.727 1.00 95.50 79 VAL A C 1
ATOM 645 O O . VAL A 1 79 ? -6.568 8.807 -1.224 1.00 95.50 79 VAL A O 1
ATOM 648 N N . TYR A 1 80 ? -8.323 8.329 -2.508 1.00 92.69 80 TYR A N 1
ATOM 649 C CA . TYR A 1 80 ? -8.595 9.731 -2.847 1.00 92.69 80 TYR A CA 1
ATOM 650 C C . TYR A 1 80 ? -9.195 10.530 -1.688 1.00 92.69 80 TYR A C 1
ATOM 652 O O . TYR A 1 80 ? -8.982 11.747 -1.609 1.00 92.69 80 TYR A O 1
ATOM 660 N N . ASN A 1 81 ? -9.927 9.857 -0.802 1.00 92.62 81 ASN A N 1
ATOM 661 C CA . ASN A 1 81 ? -10.487 10.419 0.425 1.00 92.62 81 ASN A CA 1
ATOM 662 C C . ASN A 1 81 ? -9.512 10.357 1.615 1.00 92.62 81 ASN A C 1
ATOM 664 O O . ASN A 1 81 ? -9.787 10.950 2.660 1.00 92.62 81 ASN A O 1
ATOM 668 N N . ALA A 1 82 ? -8.362 9.701 1.452 1.00 92.69 82 ALA A N 1
ATOM 669 C CA . ALA A 1 82 ? -7.295 9.674 2.438 1.00 92.69 82 ALA A CA 1
ATOM 670 C C . ALA A 1 82 ? -6.694 11.075 2.694 1.00 92.69 82 ALA A C 1
ATOM 672 O O . ALA A 1 82 ? -6.778 11.970 1.840 1.00 92.69 82 ALA A O 1
ATOM 673 N N . PRO A 1 83 ? -6.025 11.284 3.847 1.00 93.00 83 PRO A N 1
ATOM 674 C CA . PRO A 1 83 ? -5.247 12.495 4.088 1.00 93.00 83 PRO A CA 1
ATOM 675 C C . PRO A 1 83 ? -4.247 12.761 2.960 1.00 93.00 83 PRO A C 1
ATOM 677 O O . PRO A 1 83 ? -3.654 11.829 2.414 1.00 93.00 83 PRO A O 1
ATOM 680 N 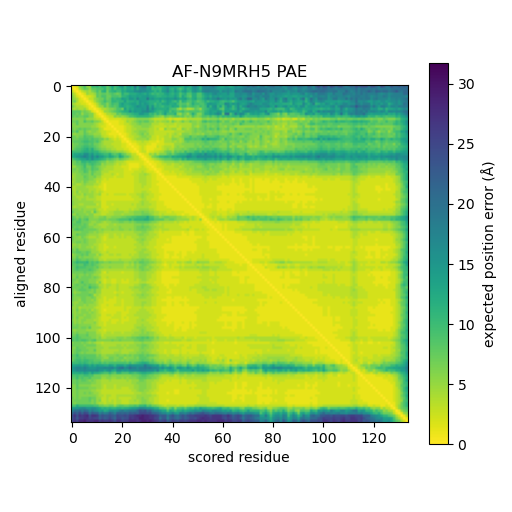N . LYS A 1 84 ? -4.031 14.043 2.638 1.00 92.31 84 LYS A N 1
ATOM 681 C CA . LYS A 1 84 ? -3.172 14.468 1.520 1.00 92.31 84 LYS A CA 1
ATOM 682 C C . LYS A 1 84 ? -1.796 13.794 1.549 1.00 92.31 84 LYS A C 1
ATOM 684 O O . LYS A 1 84 ? -1.366 13.283 0.526 1.00 92.31 84 LYS A O 1
ATOM 689 N N . GLU A 1 85 ? -1.159 13.743 2.716 1.00 93.75 85 GLU A N 1
ATOM 690 C CA . GLU A 1 85 ? 0.161 13.128 2.901 1.00 93.75 85 GLU A CA 1
ATOM 691 C C . GLU A 1 85 ? 0.178 11.639 2.531 1.00 93.75 85 GLU A C 1
ATOM 693 O O . GLU A 1 85 ? 1.080 11.191 1.831 1.00 93.75 85 GLU A O 1
ATOM 698 N N . LEU A 1 86 ? -0.842 10.880 2.947 1.00 93.94 86 LEU A N 1
ATOM 699 C CA . LEU A 1 86 ? -0.954 9.452 2.648 1.00 93.94 86 LEU A CA 1
ATOM 700 C C . LEU A 1 86 ? -1.207 9.210 1.156 1.00 93.94 86 LEU A C 1
ATOM 702 O O . LEU A 1 86 ? -0.610 8.322 0.555 1.00 93.94 86 LEU A O 1
ATOM 706 N N . LYS A 1 87 ? -2.059 10.030 0.539 1.00 94.44 87 LYS A N 1
ATOM 707 C CA . LYS A 1 87 ? -2.314 9.975 -0.904 1.00 94.44 87 LYS A CA 1
ATOM 708 C C . LYS A 1 87 ? -1.058 10.297 -1.719 1.00 94.44 87 LYS A C 1
ATOM 710 O O . LYS A 1 87 ? -0.758 9.582 -2.673 1.00 94.44 87 LYS A O 1
ATOM 715 N N . ASP A 1 88 ? -0.328 11.344 -1.335 1.00 95.44 88 ASP A N 1
ATOM 716 C CA . ASP A 1 88 ? 0.927 11.739 -1.981 1.00 95.44 88 ASP A CA 1
ATOM 717 C C . ASP A 1 88 ? 1.984 10.635 -1.836 1.00 95.44 88 ASP A C 1
ATOM 719 O O . ASP A 1 88 ? 2.623 10.264 -2.821 1.00 95.44 88 ASP A O 1
ATOM 723 N N . TYR A 1 89 ? 2.097 10.047 -0.641 1.00 96.38 89 TYR A N 1
ATOM 724 C CA . TYR A 1 89 ? 2.968 8.906 -0.382 1.00 96.38 89 TYR A CA 1
ATOM 725 C C . TYR A 1 89 ? 2.619 7.709 -1.272 1.00 96.38 89 TYR A C 1
ATOM 727 O O . TYR A 1 89 ? 3.480 7.221 -1.996 1.00 96.38 89 TYR A O 1
ATOM 735 N N . LEU A 1 90 ? 1.362 7.256 -1.275 1.00 97.19 90 LEU A N 1
ATOM 736 C CA . LEU A 1 90 ? 0.943 6.108 -2.082 1.00 97.19 90 LEU A CA 1
ATOM 737 C C . LEU A 1 90 ? 1.164 6.358 -3.578 1.00 97.19 90 LEU A C 1
ATOM 739 O O . LEU A 1 90 ? 1.656 5.477 -4.275 1.00 97.19 90 LEU A O 1
ATOM 743 N N . SER A 1 91 ? 0.856 7.561 -4.067 1.00 97.25 91 SER A N 1
ATOM 744 C CA . SER A 1 91 ? 1.115 7.956 -5.456 1.00 97.25 91 SER A CA 1
ATOM 745 C C . SER A 1 91 ? 2.599 7.818 -5.824 1.00 97.25 91 SER A C 1
ATOM 747 O O . SER A 1 91 ? 2.913 7.254 -6.870 1.00 97.25 91 SER A O 1
ATOM 749 N N . ASP A 1 92 ? 3.511 8.278 -4.964 1.00 97.62 92 ASP A N 1
ATOM 750 C CA . ASP A 1 92 ? 4.961 8.122 -5.146 1.00 97.62 92 ASP A CA 1
ATOM 751 C C . ASP A 1 92 ? 5.404 6.650 -5.099 1.00 97.62 92 ASP A C 1
ATOM 753 O O . ASP A 1 92 ? 6.153 6.197 -5.964 1.00 97.62 92 ASP A O 1
ATOM 757 N N . GLN A 1 93 ? 4.891 5.872 -4.144 1.00 97.88 93 GLN A N 1
ATOM 758 C CA . GLN A 1 93 ? 5.225 4.452 -4.017 1.00 97.88 93 GLN A CA 1
ATOM 759 C C . GLN A 1 93 ? 4.778 3.628 -5.224 1.00 97.88 93 GLN A C 1
ATOM 761 O O . GLN A 1 93 ? 5.543 2.810 -5.733 1.00 97.88 93 GLN A O 1
ATOM 766 N N . PHE A 1 94 ? 3.570 3.873 -5.731 1.00 98.00 94 PHE A N 1
ATOM 767 C CA . PHE A 1 94 ? 3.087 3.202 -6.932 1.00 98.00 94 PHE A CA 1
ATOM 768 C C . PHE A 1 94 ? 3.879 3.601 -8.183 1.00 98.00 94 PHE A C 1
ATOM 770 O O . PHE A 1 94 ? 4.116 2.740 -9.025 1.00 98.00 94 PHE A O 1
ATOM 777 N N . LYS A 1 95 ? 4.343 4.855 -8.304 1.00 97.88 95 LYS A N 1
ATOM 778 C CA . LYS A 1 95 ? 5.263 5.246 -9.393 1.00 97.88 95 LYS A CA 1
ATOM 779 C C . LYS A 1 95 ? 6.561 4.443 -9.328 1.00 97.88 95 LYS A C 1
ATOM 781 O O . LYS A 1 95 ? 6.929 3.810 -10.310 1.00 97.88 95 LYS A O 1
ATOM 786 N N . LYS A 1 96 ? 7.192 4.383 -8.154 1.00 97.25 96 LYS A N 1
ATOM 787 C CA . LYS A 1 96 ? 8.421 3.602 -7.942 1.00 97.25 96 LYS A CA 1
ATOM 788 C C . LYS A 1 96 ? 8.226 2.117 -8.231 1.00 97.25 96 LYS A C 1
ATOM 790 O O . LYS A 1 96 ? 9.099 1.492 -8.818 1.00 97.25 96 LYS A O 1
ATOM 795 N N . LEU A 1 97 ? 7.071 1.558 -7.864 1.00 96.94 97 LEU A N 1
ATOM 796 C CA . LEU A 1 97 ? 6.716 0.180 -8.197 1.00 96.94 97 LEU A CA 1
ATOM 797 C C . LEU A 1 97 ? 6.711 -0.047 -9.717 1.00 96.94 97 LEU A C 1
ATOM 799 O O . LEU A 1 97 ? 7.285 -1.027 -10.178 1.00 96.94 97 LEU A O 1
ATOM 803 N N . THR A 1 98 ? 6.120 0.870 -10.493 1.00 97.06 98 THR A N 1
ATOM 804 C CA . THR A 1 98 ? 6.099 0.774 -11.966 1.00 97.06 98 THR A CA 1
ATOM 805 C C . THR A 1 98 ? 7.467 0.968 -12.626 1.00 97.06 98 THR A C 1
ATOM 807 O O . THR A 1 98 ? 7.624 0.646 -13.798 1.00 97.06 98 THR A O 1
ATOM 810 N N . GLU A 1 99 ? 8.449 1.492 -11.892 1.00 96.88 99 GLU A N 1
ATOM 811 C CA . GLU A 1 99 ? 9.823 1.715 -12.359 1.00 96.88 99 GLU A CA 1
ATOM 812 C C . GLU A 1 99 ? 10.765 0.546 -12.023 1.00 96.88 99 GLU A C 1
ATOM 814 O O . GLU A 1 99 ? 11.924 0.561 -12.442 1.00 96.88 99 GLU A O 1
ATOM 819 N N . LEU A 1 100 ? 10.303 -0.471 -11.282 1.00 96.25 100 LEU A N 1
ATOM 820 C CA . LEU A 1 100 ? 11.106 -1.664 -11.014 1.00 96.25 100 LEU A CA 1
ATOM 821 C C . LEU A 1 100 ? 11.427 -2.399 -12.320 1.00 96.25 100 LEU A C 1
ATOM 823 O O . LEU A 1 100 ? 10.543 -2.633 -13.142 1.00 96.25 100 LEU A O 1
ATOM 827 N N . THR A 1 101 ? 12.677 -2.843 -12.467 1.00 95.56 101 THR A N 1
ATOM 828 C CA . THR A 1 101 ? 13.129 -3.631 -13.627 1.00 95.56 101 THR A CA 1
ATOM 829 C C . THR A 1 101 ? 12.248 -4.859 -13.862 1.00 95.56 101 THR A C 1
ATOM 831 O O . THR A 1 101 ? 11.896 -5.162 -14.998 1.00 95.56 101 THR A O 1
ATOM 834 N N . ASP A 1 102 ? 11.844 -5.523 -12.779 1.00 94.69 102 ASP A N 1
ATOM 835 C CA . ASP A 1 102 ? 11.049 -6.751 -12.814 1.00 94.69 102 ASP A CA 1
ATOM 836 C C . ASP A 1 102 ? 9.533 -6.497 -12.780 1.00 94.69 102 ASP A C 1
ATOM 838 O O . ASP A 1 102 ? 8.759 -7.443 -12.642 1.00 94.69 102 ASP A O 1
ATOM 842 N N . PHE A 1 103 ? 9.080 -5.240 -12.901 1.00 95.75 103 PHE A N 1
ATOM 843 C CA . PHE A 1 103 ? 7.664 -4.882 -12.757 1.00 95.75 103 PHE A CA 1
ATOM 844 C C . PHE A 1 103 ? 6.751 -5.712 -13.665 1.00 95.75 103 PHE A C 1
ATOM 846 O O . PHE A 1 103 ? 5.732 -6.226 -13.211 1.00 95.75 103 PHE A O 1
ATOM 853 N N . GLU A 1 104 ? 7.131 -5.902 -14.929 1.00 93.81 104 GLU A N 1
ATOM 854 C CA . GLU A 1 104 ? 6.341 -6.697 -15.873 1.00 93.81 104 GLU A 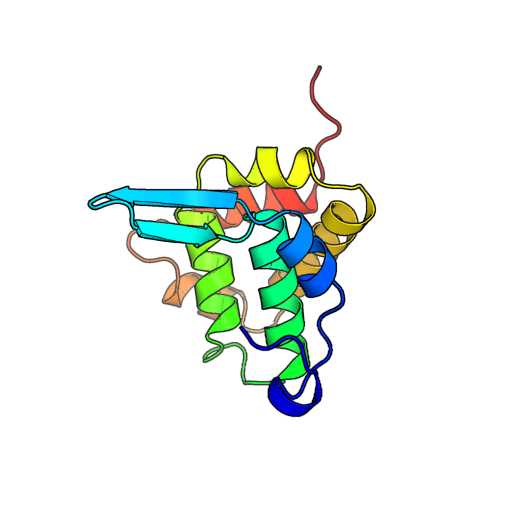CA 1
ATOM 855 C C . GLU A 1 104 ? 6.216 -8.165 -15.446 1.00 93.81 104 GLU A C 1
ATOM 857 O O . GLU A 1 104 ? 5.120 -8.721 -15.478 1.00 93.81 104 GLU A O 1
ATOM 862 N N . ILE A 1 105 ? 7.303 -8.763 -14.951 1.00 93.88 105 ILE A N 1
ATOM 863 C CA . ILE A 1 105 ? 7.319 -10.152 -14.475 1.00 93.88 105 ILE A CA 1
ATOM 864 C C . ILE A 1 105 ? 6.444 -10.293 -13.223 1.00 93.88 105 ILE A C 1
ATOM 866 O O . ILE A 1 105 ? 5.639 -11.218 -13.129 1.00 93.88 105 ILE A O 1
ATOM 870 N N . ILE A 1 106 ? 6.549 -9.343 -12.287 1.00 94.06 106 ILE A N 1
ATOM 871 C CA . ILE A 1 106 ? 5.709 -9.297 -11.081 1.00 94.06 106 ILE A CA 1
ATOM 872 C C . ILE A 1 106 ? 4.231 -9.227 -11.476 1.00 94.06 106 ILE A C 1
ATOM 874 O O . ILE A 1 106 ? 3.401 -9.956 -10.935 1.00 94.06 106 ILE A O 1
ATOM 878 N N . MET A 1 107 ? 3.886 -8.371 -12.440 1.00 94.38 107 MET A N 1
ATOM 879 C CA . MET A 1 107 ? 2.511 -8.240 -12.910 1.00 94.38 107 MET A CA 1
ATOM 880 C C . MET A 1 107 ? 1.998 -9.527 -13.562 1.00 94.38 107 MET A C 1
ATOM 882 O O . MET A 1 107 ? 0.850 -9.891 -13.319 1.00 94.38 107 MET A O 1
ATOM 886 N N . GLU A 1 108 ? 2.808 -10.220 -14.361 1.00 90.94 108 GLU A N 1
ATOM 887 C CA . GLU A 1 108 ? 2.429 -11.493 -14.988 1.00 90.94 108 GLU A CA 1
ATOM 888 C C . GLU A 1 108 ? 2.212 -12.619 -13.970 1.00 90.94 108 GLU A C 1
ATOM 890 O O . GLU A 1 108 ? 1.229 -13.357 -14.072 1.00 90.94 108 GLU A O 1
ATOM 895 N N . ASP A 1 109 ? 3.086 -12.732 -12.970 1.00 90.19 109 ASP A N 1
ATOM 896 C CA . ASP A 1 109 ? 2.992 -13.767 -11.937 1.00 90.19 109 A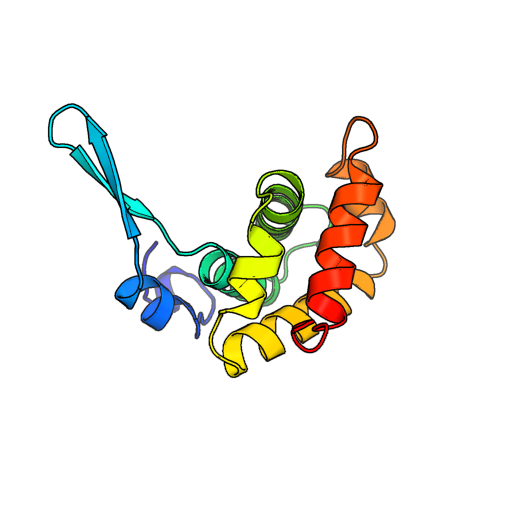SP A CA 1
ATOM 897 C C . ASP A 1 109 ? 1.764 -13.567 -11.029 1.00 90.19 109 ASP A C 1
ATOM 899 O O . ASP A 1 109 ? 0.986 -14.494 -10.766 1.00 90.19 109 ASP A O 1
ATOM 903 N N . GLN A 1 110 ? 1.550 -12.324 -10.594 1.00 90.12 110 GLN A N 1
ATOM 904 C CA . GLN A 1 110 ? 0.523 -11.980 -9.612 1.00 90.12 110 GLN A CA 1
ATOM 905 C C . GLN A 1 110 ? -0.867 -11.798 -10.245 1.00 90.12 110 GLN A C 1
ATOM 907 O O . GLN A 1 110 ? -1.890 -12.051 -9.602 1.00 90.12 110 GLN A O 1
ATOM 912 N N . CYS A 1 111 ? -0.948 -11.391 -11.517 1.00 88.19 111 CYS A N 1
ATOM 913 C CA . CYS A 1 111 ? -2.218 -11.153 -12.206 1.00 88.19 111 CYS A CA 1
ATOM 914 C C . CYS A 1 111 ? -2.596 -12.310 -13.139 1.00 88.19 111 CYS A C 1
ATOM 916 O O . CYS A 1 111 ? -2.329 -12.293 -14.341 1.00 88.19 111 CYS A O 1
ATOM 918 N N . ARG A 1 112 ? -3.305 -13.305 -12.600 1.00 80.31 112 ARG A N 1
ATOM 919 C CA . ARG A 1 112 ? -3.802 -14.450 -13.381 1.00 80.31 112 ARG A CA 1
ATOM 920 C C . ARG A 1 112 ? -5.082 -14.118 -14.161 1.00 80.31 112 ARG A C 1
ATOM 922 O O . ARG A 1 112 ? -5.838 -13.218 -13.808 1.00 80.31 112 ARG A O 1
ATOM 929 N N . PHE A 1 113 ? -5.359 -14.896 -15.210 1.00 76.44 113 PHE A N 1
ATOM 930 C CA . PHE A 1 113 ? -6.625 -14.868 -15.966 1.00 76.44 113 PHE A CA 1
ATOM 931 C C . PHE A 1 113 ? -7.012 -13.496 -16.558 1.00 76.44 113 PHE A C 1
ATOM 933 O O . PHE A 1 113 ? -8.190 -13.151 -16.614 1.00 76.44 113 PHE A O 1
ATOM 940 N N . GLY A 1 114 ? -6.032 -12.705 -17.006 1.00 74.06 114 GLY A N 1
ATOM 941 C CA . GLY A 1 114 ? -6.284 -11.410 -17.654 1.00 74.06 114 GLY A CA 1
ATOM 942 C C . GLY A 1 114 ? -6.584 -10.258 -16.689 1.00 74.06 114 GLY A C 1
ATOM 943 O O . GLY A 1 114 ? -6.977 -9.180 -17.122 1.00 74.06 114 GLY A O 1
ATOM 944 N N . SER A 1 115 ? -6.367 -10.431 -15.381 1.00 88.31 115 SER A N 1
ATOM 945 C CA . SER A 1 115 ? -6.627 -9.380 -14.388 1.00 88.31 115 SER A CA 1
ATOM 946 C C . SER A 1 115 ? -5.596 -8.236 -14.391 1.00 88.31 115 SER A C 1
ATOM 948 O O . SER A 1 115 ? -5.792 -7.231 -13.704 1.00 88.31 115 SER A O 1
ATOM 950 N N . ARG A 1 116 ? -4.520 -8.359 -15.182 1.00 92.31 116 ARG A N 1
ATOM 951 C CA . ARG A 1 116 ? -3.405 -7.397 -15.268 1.00 92.31 116 ARG A CA 1
ATOM 952 C C . ARG A 1 116 ? -3.879 -5.985 -15.596 1.00 92.31 116 ARG A C 1
ATOM 954 O O . ARG A 1 116 ? -3.482 -5.029 -14.938 1.00 92.31 116 ARG A O 1
ATOM 961 N N . GLU A 1 117 ? -4.763 -5.850 -16.579 1.00 91.88 117 GLU A N 1
ATOM 962 C CA . GLU A 1 117 ? -5.274 -4.548 -17.029 1.00 91.88 117 GLU A CA 1
ATOM 963 C C . GLU A 1 117 ? -6.013 -3.811 -15.914 1.00 91.88 117 GLU A C 1
ATOM 965 O O . GLU A 1 117 ? -5.827 -2.609 -15.734 1.00 91.88 117 GLU A O 1
ATOM 970 N N . ARG A 1 118 ? -6.790 -4.540 -15.107 1.00 91.38 118 ARG A N 1
ATOM 971 C CA . ARG A 1 118 ? -7.498 -3.974 -13.959 1.00 91.38 118 ARG A CA 1
ATOM 972 C C . ARG A 1 118 ? -6.528 -3.441 -12.909 1.00 91.38 118 ARG A C 1
ATOM 974 O O . ARG A 1 118 ? -6.707 -2.319 -12.440 1.00 91.38 118 ARG A O 1
ATOM 981 N N . ALA A 1 119 ? -5.503 -4.213 -12.549 1.00 94.38 119 ALA A N 1
ATOM 982 C CA . ALA A 1 119 ? -4.495 -3.749 -11.599 1.00 94.38 119 ALA A CA 1
ATOM 983 C C . ALA A 1 119 ? -3.765 -2.504 -12.126 1.00 94.38 119 ALA A C 1
ATOM 985 O O . ALA A 1 119 ? -3.644 -1.520 -11.400 1.00 94.38 119 ALA A O 1
ATOM 986 N N . LEU A 1 120 ? -3.369 -2.494 -13.404 1.00 94.88 120 LEU A N 1
ATOM 987 C CA . LEU A 1 120 ? -2.736 -1.326 -14.024 1.00 94.88 120 LEU A CA 1
ATOM 988 C C . LEU A 1 120 ? -3.646 -0.097 -14.028 1.00 94.88 120 LEU A C 1
ATOM 990 O O . LEU A 1 120 ? -3.175 0.999 -13.737 1.00 94.88 120 LEU A O 1
ATOM 994 N N . GLN A 1 121 ? -4.941 -0.255 -14.310 1.00 94.12 121 GLN A N 1
ATOM 995 C CA . GLN A 1 121 ? -5.905 0.846 -14.250 1.00 94.12 121 GLN A CA 1
ATOM 996 C C . GLN A 1 121 ? -5.986 1.448 -12.844 1.00 94.12 121 GLN A C 1
ATOM 998 O O . GLN A 1 121 ? -5.949 2.670 -12.698 1.00 94.12 121 GLN A O 1
ATOM 1003 N N . VAL A 1 122 ? -6.047 0.606 -11.810 1.00 95.56 122 VAL A N 1
ATOM 1004 C CA . VAL A 1 122 ? -6.079 1.047 -10.409 1.00 95.56 122 VAL A CA 1
ATOM 1005 C C . VAL A 1 122 ? -4.776 1.748 -10.017 1.00 95.56 122 VAL A C 1
ATOM 1007 O O . VAL A 1 122 ? -4.820 2.854 -9.478 1.00 95.56 122 VAL A O 1
ATOM 1010 N N . ILE A 1 123 ? -3.623 1.156 -10.344 1.00 96.62 123 ILE A N 1
ATOM 1011 C CA . ILE A 1 123 ? -2.299 1.741 -10.086 1.00 96.62 123 ILE A CA 1
ATOM 1012 C C . ILE A 1 123 ? -2.188 3.109 -10.769 1.00 96.62 123 ILE A C 1
ATOM 1014 O O . ILE A 1 123 ? -1.868 4.105 -10.122 1.00 96.62 123 ILE A O 1
ATOM 1018 N N . GLN A 1 124 ? -2.532 3.203 -12.056 1.00 95.75 124 GLN A N 1
ATOM 1019 C CA . GLN A 1 124 ? -2.487 4.462 -12.801 1.00 95.75 124 GLN A CA 1
ATOM 1020 C C . GLN A 1 124 ? -3.452 5.513 -12.246 1.00 95.75 124 GLN A C 1
ATOM 1022 O O . GLN A 1 124 ? -3.106 6.695 -12.221 1.00 95.75 124 GLN A O 1
ATOM 1027 N N . ALA A 1 125 ? -4.642 5.112 -11.793 1.00 95.00 125 ALA A N 1
ATOM 1028 C CA . ALA A 1 125 ? -5.585 6.020 -11.153 1.00 95.00 125 ALA A CA 1
ATOM 1029 C C . ALA A 1 125 ? -4.991 6.613 -9.866 1.00 95.00 125 ALA A C 1
ATOM 1031 O O . ALA A 1 125 ? -5.040 7.827 -9.664 1.00 95.00 125 ALA A O 1
ATOM 1032 N N . ILE A 1 126 ? -4.366 5.792 -9.020 1.00 95.75 126 ILE A N 1
ATOM 1033 C CA . ILE A 1 126 ? -3.711 6.258 -7.789 1.00 95.75 126 ILE A CA 1
ATOM 1034 C C . ILE A 1 126 ? -2.523 7.181 -8.114 1.00 95.75 126 ILE A C 1
ATOM 1036 O O . ILE A 1 126 ? -2.384 8.247 -7.514 1.00 95.75 126 ILE A O 1
ATOM 1040 N N . ILE A 1 127 ? -1.716 6.833 -9.121 1.00 96.12 127 ILE A N 1
ATOM 1041 C CA . ILE A 1 127 ? -0.578 7.640 -9.585 1.00 96.12 127 ILE A CA 1
ATOM 1042 C C . ILE A 1 127 ? -1.020 9.027 -10.067 1.00 96.12 127 ILE A C 1
ATOM 1044 O O . ILE A 1 127 ? -0.398 10.025 -9.698 1.00 96.12 127 ILE A O 1
ATOM 1048 N N . LYS A 1 128 ? -2.073 9.100 -10.891 1.00 90.62 128 LYS A N 1
ATOM 1049 C CA . LYS A 1 128 ? -2.527 10.347 -11.529 1.00 90.62 128 LYS A CA 1
ATOM 1050 C C . LYS A 1 128 ? -3.197 11.323 -10.567 1.00 90.62 128 LYS A C 1
ATOM 1052 O O . LYS A 1 128 ? -3.284 12.497 -10.911 1.00 90.62 128 LYS A O 1
ATOM 1057 N N . GLN A 1 129 ? -3.660 10.851 -9.405 1.00 78.88 129 GLN A N 1
ATOM 1058 C CA . GLN A 1 129 ? -4.395 11.653 -8.425 1.00 78.88 129 GLN A CA 1
ATOM 1059 C C . GLN A 1 129 ? -5.448 12.560 -9.091 1.00 78.88 129 GLN A C 1
ATOM 1061 O O . GLN A 1 129 ? -5.404 13.776 -8.894 1.00 78.88 129 GLN A O 1
ATOM 1066 N N . TRP A 1 130 ? -6.338 12.003 -9.932 1.00 67.75 130 TRP A N 1
ATOM 1067 C CA . TRP A 1 130 ? -7.323 12.793 -10.677 1.00 67.75 130 TRP A CA 1
ATOM 1068 C C . TRP A 1 130 ? -7.965 13.814 -9.731 1.00 67.75 130 TRP A C 1
ATOM 1070 O O . TRP A 1 130 ? -8.568 13.406 -8.730 1.00 67.75 130 TRP A O 1
ATOM 1080 N N . PRO A 1 131 ? -7.801 15.129 -9.985 1.00 57.62 131 PRO A N 1
ATOM 1081 C CA . PRO A 1 131 ? -8.462 16.132 -9.170 1.00 57.62 131 PRO A CA 1
ATOM 1082 C C . PRO A 1 131 ? -9.946 15.803 -9.243 1.00 57.62 131 PRO A C 1
ATOM 1084 O O . PRO A 1 131 ? -10.455 15.640 -10.353 1.00 57.62 131 PRO A O 1
ATOM 1087 N N . LYS A 1 132 ? -10.570 15.579 -8.074 1.00 50.53 132 LYS A N 1
ATOM 1088 C CA . LYS A 1 132 ? -11.949 15.088 -7.940 1.00 50.53 132 LYS A CA 1
ATOM 1089 C C . LYS A 1 132 ? -12.801 15.692 -9.055 1.00 50.53 132 LYS A C 1
ATOM 1091 O O . LYS A 1 132 ? -12.988 16.907 -9.084 1.00 50.53 132 LYS A O 1
ATOM 1096 N N . ALA A 1 133 ? -13.237 14.850 -9.993 1.00 39.41 133 ALA A N 1
ATOM 1097 C CA . ALA A 1 133 ? -14.305 15.234 -10.894 1.00 39.41 133 ALA A CA 1
ATOM 1098 C C . ALA A 1 133 ? -15.495 15.580 -9.992 1.00 39.41 133 ALA A C 1
ATOM 1100 O O . ALA A 1 133 ? -15.839 14.787 -9.113 1.00 39.41 133 ALA A O 1
ATOM 1101 N N . TYR A 1 134 ? -15.967 16.817 -10.135 1.00 37.31 134 TYR A N 1
ATOM 1102 C CA . TYR A 1 134 ? -17.081 17.402 -9.395 1.00 37.31 134 TYR A CA 1
ATOM 1103 C C . TYR A 1 134 ? -18.314 16.499 -9.380 1.00 37.31 134 TYR A C 1
ATOM 1105 O O . TYR A 1 134 ? -18.602 15.891 -10.436 1.00 37.31 134 TYR A O 1
#